Protein AF-A0A8X6T0R9-F1 (afdb_monomer_lite)

pLDDT: mean 90.62, std 7.9, range [67.75, 97.31]

Radius of gyration: 12.75 Å; chains: 1; bounding box: 32×14×28 Å

Organism: Nephila pilipes (NCBI:txid299642)

Foldseek 3Di:
DDDDDDQDDQDVPQGQQWDKAAAQVGHDDPVSDRDIDGPDGHVVGSCPPPD

InterPro domains:
  IPR001478 PDZ domain [PS50106] (4-51)
  IPR036034 PDZ superfamily [G3DSA:2.30.42.10] (3-51)
  IPR036034 PDZ superfamily [SSF50156] (9-51)

Sequence (51 aa):
MLIYVRLSSKVAGYGFGIAVSGGRDNPIFTNGDPSIAISDVLKAGPAEGKL

Structure (mmCIF, N/CA/C/O backbone):
data_AF-A0A8X6T0R9-F1
#
_entry.id   AF-A0A8X6T0R9-F1
#
loop_
_atom_site.group_PDB
_atom_site.id
_atom_site.type_symbol
_atom_site.label_atom_id
_atom_site.label_alt_id
_atom_site.label_comp_id
_atom_site.label_asym_id
_atom_site.label_entity_id
_atom_site.label_seq_id
_atom_site.pdbx_PDB_ins_code
_atom_site.Cartn_x
_atom_site.Cartn_y
_atom_site.Cartn_z
_atom_site.occupancy
_atom_site.B_iso_or_equiv
_atom_site.auth_seq_id
_atom_site.auth_comp_id
_atom_site.auth_asym_id
_atom_site.auth_atom_id
_atom_site.pdbx_PDB_model_num
ATOM 1 N N . MET A 1 1 ? 21.336 3.295 9.706 1.00 70.75 1 MET A N 1
ATOM 2 C CA . MET A 1 1 ? 20.316 2.723 10.611 1.00 70.75 1 MET A CA 1
ATOM 3 C C . MET A 1 1 ? 19.030 2.592 9.813 1.00 70.75 1 MET A C 1
ATOM 5 O O . MET A 1 1 ? 18.512 3.618 9.401 1.00 70.75 1 MET A O 1
ATOM 9 N N . LEU A 1 2 ? 18.578 1.372 9.503 1.00 69.81 2 LEU 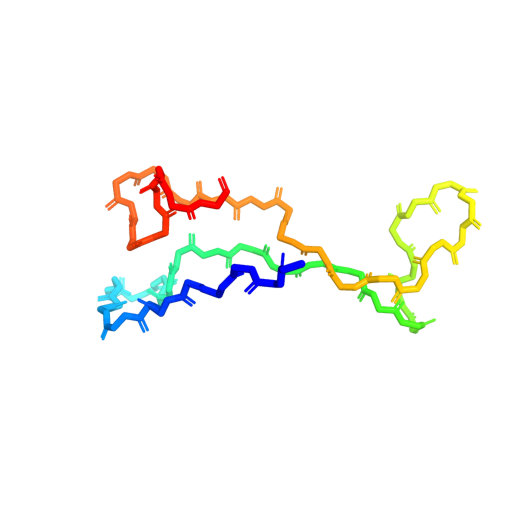A N 1
ATOM 10 C CA . LEU A 1 2 ? 17.250 1.173 8.913 1.00 69.81 2 LEU A CA 1
ATOM 11 C C . LEU A 1 2 ? 16.221 1.202 10.044 1.00 69.81 2 LEU A C 1
ATOM 13 O O . LEU A 1 2 ? 16.359 0.459 11.014 1.00 69.81 2 LEU A O 1
ATOM 17 N N . ILE A 1 3 ? 15.217 2.062 9.917 1.00 84.50 3 ILE A N 1
ATOM 18 C CA . ILE A 1 3 ? 14.056 2.078 10.804 1.00 84.50 3 ILE A CA 1
ATOM 19 C C . ILE A 1 3 ? 12.976 1.270 10.093 1.00 84.50 3 ILE A C 1
ATOM 21 O O . ILE A 1 3 ? 12.685 1.521 8.926 1.00 84.50 3 ILE A O 1
ATOM 25 N N . TYR A 1 4 ? 12.426 0.267 10.771 1.00 88.25 4 TYR A N 1
ATOM 26 C CA . TYR A 1 4 ? 11.305 -0.511 10.257 1.00 88.25 4 TYR A CA 1
ATOM 27 C C . TYR A 1 4 ? 10.049 -0.187 11.058 1.00 88.25 4 TYR A C 1
ATOM 29 O O . TYR A 1 4 ? 10.100 0.097 12.254 1.00 88.25 4 TYR A O 1
ATOM 37 N N . VAL A 1 5 ? 8.908 -0.265 10.387 1.00 92.12 5 VAL A N 1
ATOM 38 C CA . VAL A 1 5 ? 7.589 -0.028 10.970 1.00 92.12 5 VAL A CA 1
ATOM 39 C C . VAL A 1 5 ? 6.794 -1.318 10.854 1.00 92.12 5 VAL A C 1
ATOM 41 O O . VAL A 1 5 ? 6.790 -1.962 9.806 1.00 92.12 5 VAL A O 1
ATOM 44 N N . ARG A 1 6 ? 6.105 -1.714 11.929 1.00 93.19 6 ARG A N 1
ATOM 45 C CA . ARG A 1 6 ? 5.282 -2.930 11.954 1.00 93.19 6 ARG A CA 1
ATOM 46 C C . ARG A 1 6 ? 3.803 -2.568 12.014 1.00 93.19 6 ARG A C 1
ATOM 48 O O . ARG A 1 6 ? 3.313 -2.071 13.028 1.00 93.19 6 ARG A O 1
ATOM 55 N N . LEU A 1 7 ? 3.070 -2.870 10.946 1.00 94.44 7 LEU A N 1
ATOM 56 C CA . LEU A 1 7 ? 1.613 -2.743 10.912 1.00 94.44 7 LEU A CA 1
ATOM 57 C C . LEU A 1 7 ? 0.972 -4.043 11.410 1.00 94.44 7 LEU A C 1
ATOM 59 O O . LEU A 1 7 ? 1.269 -5.127 10.917 1.00 94.44 7 LEU A O 1
ATOM 63 N N . SER A 1 8 ? 0.125 -3.930 12.433 1.00 92.94 8 SER A N 1
ATOM 64 C CA . SER A 1 8 ? -0.448 -5.084 13.152 1.00 92.94 8 SER A CA 1
ATOM 65 C C . SER A 1 8 ? -1.957 -5.223 12.954 1.00 92.94 8 SER A C 1
ATOM 67 O O . SER A 1 8 ? -2.492 -6.323 13.043 1.00 92.94 8 SER A O 1
ATOM 69 N N . SER A 1 9 ? -2.637 -4.105 12.706 1.00 94.00 9 SER A N 1
ATOM 70 C CA . SER A 1 9 ? -4.081 -4.012 12.514 1.00 94.00 9 SER A CA 1
ATOM 71 C C . SER A 1 9 ? -4.424 -3.839 11.036 1.00 94.00 9 SER A C 1
ATOM 73 O O . SER A 1 9 ? -3.616 -3.342 10.251 1.00 94.00 9 SER A O 1
ATOM 75 N N . LYS A 1 10 ? -5.637 -4.256 10.663 1.00 95.06 10 LYS A N 1
ATOM 76 C CA . LYS A 1 10 ? -6.199 -4.078 9.322 1.00 95.06 10 LYS A CA 1
ATOM 77 C C . LYS A 1 10 ? -7.581 -3.443 9.418 1.00 95.06 10 LYS A C 1
ATOM 79 O O . LYS A 1 10 ? -8.330 -3.738 10.344 1.00 95.06 10 LYS A O 1
ATOM 84 N N . VAL A 1 11 ? -7.917 -2.613 8.441 1.00 95.69 11 VAL A N 1
ATOM 85 C CA . VAL A 1 11 ? -9.261 -2.073 8.237 1.00 95.69 11 VAL A CA 1
ATOM 86 C C . VAL A 1 11 ? -10.048 -3.062 7.378 1.00 95.69 11 VAL A C 1
ATOM 88 O O . VAL A 1 11 ? -9.544 -3.553 6.363 1.00 95.69 11 VAL A O 1
ATOM 91 N N . ALA A 1 12 ? -11.282 -3.375 7.780 1.00 96.69 12 ALA A N 1
ATOM 92 C CA . ALA A 1 12 ? -12.164 -4.239 7.000 1.00 96.69 12 ALA A CA 1
ATOM 93 C C . ALA A 1 12 ? -12.366 -3.652 5.592 1.00 96.69 12 ALA A C 1
ATOM 95 O O . ALA A 1 12 ? -12.695 -2.480 5.448 1.00 96.69 12 ALA A O 1
ATOM 96 N N . GLY A 1 13 ? -12.109 -4.451 4.555 1.00 95.50 13 GLY A N 1
ATOM 97 C CA . GLY A 1 13 ? -12.185 -4.014 3.155 1.00 95.50 13 GLY A CA 1
ATOM 98 C C . GLY A 1 13 ? -10.966 -3.248 2.620 1.00 95.50 13 GLY A C 1
ATOM 99 O O . GLY A 1 13 ? -10.833 -3.148 1.408 1.00 95.50 13 GLY A O 1
ATOM 100 N N . TYR A 1 14 ? -10.048 -2.777 3.474 1.00 94.88 14 TYR A N 1
ATOM 101 C C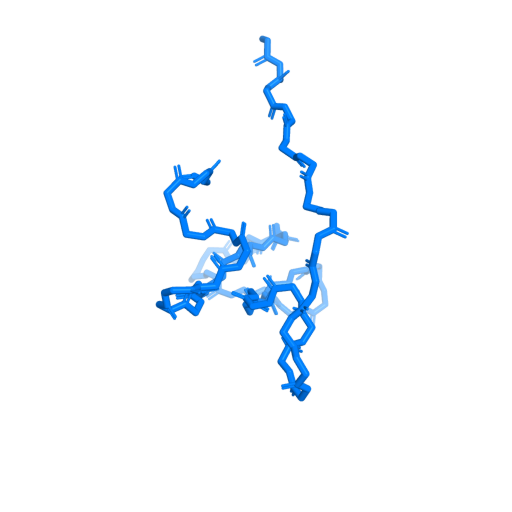A . TYR A 1 14 ? -8.891 -1.956 3.057 1.00 94.88 14 TYR A CA 1
ATOM 102 C C . TYR A 1 14 ? -7.526 -2.502 3.509 1.00 94.88 14 TYR A C 1
ATOM 104 O O . TYR A 1 14 ? -6.476 -1.952 3.171 1.00 94.88 14 TYR A O 1
ATOM 112 N N . GLY A 1 15 ? -7.501 -3.592 4.281 1.00 96.44 15 GLY A N 1
ATOM 113 C CA . GLY A 1 15 ? -6.257 -4.222 4.715 1.00 96.44 15 GLY A CA 1
ATOM 114 C C . GLY A 1 15 ? -5.408 -3.273 5.561 1.00 96.44 15 GLY A C 1
ATOM 115 O O . GLY A 1 15 ? -5.900 -2.685 6.518 1.00 96.44 15 GLY A O 1
ATOM 116 N N . PHE A 1 16 ? -4.126 -3.123 5.229 1.00 96.94 16 PHE A N 1
ATOM 117 C CA . PHE A 1 16 ? -3.220 -2.236 5.968 1.00 96.94 16 PHE A CA 1
ATOM 118 C C . PHE A 1 16 ? -3.392 -0.745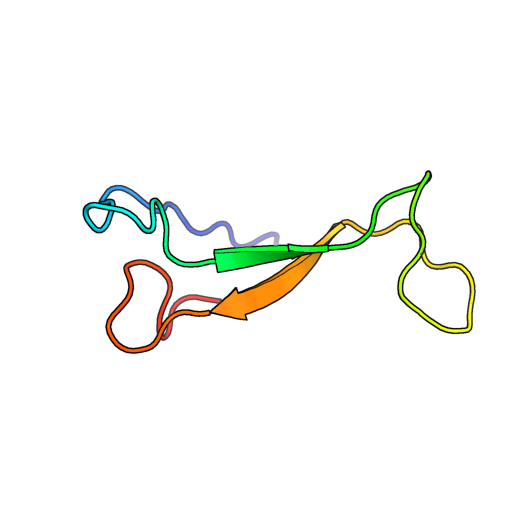 5.637 1.00 96.94 16 PHE A C 1
ATOM 120 O O . PHE A 1 16 ? -2.746 0.081 6.278 1.00 96.94 16 PHE A O 1
ATOM 127 N N . GLY A 1 17 ? -4.263 -0.394 4.682 1.00 96.44 17 GLY A N 1
ATOM 128 C CA . GLY A 1 17 ? -4.531 0.998 4.318 1.00 96.44 17 GLY A CA 1
ATOM 129 C C . GLY A 1 17 ? -3.341 1.692 3.654 1.00 96.44 17 GLY A C 1
ATOM 130 O O . GLY A 1 17 ? -3.109 2.865 3.917 1.00 96.44 17 GLY A O 1
ATOM 131 N N . ILE A 1 18 ? -2.579 0.967 2.832 1.00 97.00 18 ILE A N 1
ATOM 132 C CA . ILE A 1 18 ?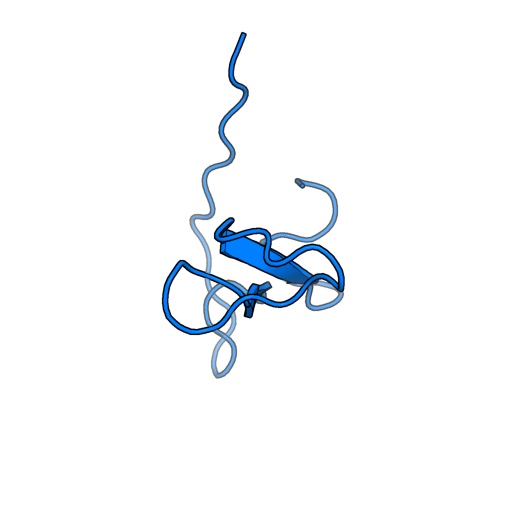 -1.493 1.514 2.010 1.00 97.00 18 ILE A CA 1
ATOM 133 C C . ILE A 1 18 ? -1.687 1.092 0.555 1.00 97.00 18 ILE A C 1
ATOM 135 O O . ILE A 1 18 ? -2.098 -0.040 0.290 1.00 97.00 18 ILE A O 1
ATOM 139 N N . ALA A 1 19 ? -1.358 1.981 -0.374 1.00 95.94 19 ALA A N 1
ATOM 140 C CA . ALA A 1 19 ? -1.189 1.642 -1.779 1.00 95.94 19 ALA A CA 1
ATOM 141 C C . ALA A 1 19 ? 0.299 1.427 -2.064 1.00 95.94 19 ALA A C 1
ATOM 143 O O . ALA A 1 19 ? 1.137 2.231 -1.653 1.00 95.94 19 ALA A O 1
ATOM 144 N N . VAL A 1 20 ? 0.622 0.340 -2.761 1.00 94.75 20 VAL A N 1
ATOM 145 C CA . VAL A 1 20 ? 1.993 0.002 -3.151 1.00 94.75 20 VAL A CA 1
ATOM 146 C C . VAL A 1 20 ? 2.093 0.066 -4.664 1.00 94.75 20 VAL A C 1
ATOM 148 O O . VAL A 1 20 ? 1.267 -0.517 -5.365 1.00 94.75 20 VAL A O 1
ATOM 151 N N . SER A 1 21 ? 3.115 0.757 -5.148 1.00 93.06 21 SER A N 1
ATOM 152 C CA . SER A 1 21 ? 3.398 0.929 -6.568 1.00 93.06 21 SER A CA 1
ATOM 153 C C . SER A 1 21 ? 4.869 0.621 -6.846 1.00 93.06 21 SER A C 1
ATOM 155 O O . SER A 1 21 ? 5.692 0.571 -5.927 1.00 93.06 21 SER A O 1
ATOM 157 N N . GLY A 1 22 ? 5.219 0.454 -8.120 1.00 93.31 22 GLY A N 1
ATOM 158 C CA . GLY A 1 22 ? 6.610 0.289 -8.534 1.00 93.31 22 GLY A CA 1
ATOM 159 C C . GLY A 1 22 ? 7.049 -1.140 -8.696 1.00 93.31 22 GLY A C 1
ATOM 160 O O . GLY A 1 22 ? 6.239 -2.056 -8.837 1.00 93.31 22 GLY A O 1
ATOM 161 N N . GLY A 1 23 ? 8.363 -1.308 -8.659 1.00 93.31 23 GLY A N 1
ATOM 162 C CA . GLY A 1 23 ? 9.017 -2.574 -8.912 1.00 93.31 23 GLY A CA 1
ATOM 163 C C . GLY A 1 23 ? 9.704 -2.605 -10.266 1.00 93.31 23 GLY A C 1
ATOM 164 O O . GLY A 1 23 ? 9.402 -1.838 -11.178 1.00 93.31 23 GLY A O 1
ATOM 165 N N . ARG A 1 24 ? 10.628 -3.555 -10.390 1.00 92.25 24 ARG A N 1
ATOM 166 C CA . ARG A 1 24 ? 11.424 -3.796 -11.596 1.00 92.25 24 ARG A CA 1
ATOM 167 C C . ARG A 1 24 ? 10.583 -3.884 -12.873 1.00 92.25 24 ARG A C 1
ATOM 169 O O . ARG A 1 24 ? 11.014 -3.387 -13.907 1.00 92.25 24 ARG A O 1
ATOM 176 N N . ASP A 1 25 ? 9.408 -4.498 -12.780 1.00 90.81 25 ASP A N 1
ATOM 177 C CA . ASP A 1 25 ? 8.542 -4.769 -13.931 1.00 90.81 25 ASP A CA 1
ATOM 178 C C . ASP A 1 25 ? 7.497 -3.662 -14.161 1.00 90.81 25 ASP A C 1
ATOM 180 O O . ASP A 1 25 ? 6.809 -3.663 -15.179 1.00 90.81 25 ASP A O 1
ATOM 184 N N . ASN A 1 26 ? 7.376 -2.712 -13.227 1.00 87.75 26 ASN A N 1
ATOM 185 C CA . ASN A 1 26 ? 6.460 -1.576 -13.308 1.00 87.75 26 ASN A CA 1
ATOM 186 C C . ASN A 1 26 ? 7.110 -0.295 -12.744 1.00 87.75 26 ASN A C 1
ATOM 188 O O . ASN A 1 26 ? 6.687 0.198 -11.696 1.00 87.75 26 ASN A O 1
ATOM 192 N N . PRO A 1 27 ? 8.165 0.236 -13.386 1.00 85.62 27 PRO A N 1
ATOM 193 C CA . PRO A 1 27 ? 8.870 1.418 -12.897 1.00 85.62 27 PRO A CA 1
ATOM 194 C C . PRO A 1 27 ? 7.955 2.655 -12.905 1.00 85.62 27 PRO A C 1
ATOM 196 O O . PRO A 1 27 ? 7.354 2.986 -13.924 1.00 85.62 27 PRO A O 1
ATOM 199 N N . ILE A 1 28 ? 7.849 3.349 -11.764 1.00 71.38 28 ILE A N 1
ATOM 200 C CA . ILE A 1 28 ? 6.885 4.459 -11.568 1.00 71.38 28 ILE A CA 1
ATOM 201 C C . ILE A 1 28 ? 7.485 5.830 -11.886 1.00 71.38 28 ILE A C 1
ATOM 203 O O . ILE A 1 28 ? 6.770 6.761 -12.246 1.00 71.38 28 ILE A O 1
ATOM 207 N N . PHE A 1 29 ? 8.792 5.993 -11.681 1.00 69.00 29 PHE A N 1
ATOM 208 C CA . PHE A 1 29 ? 9.450 7.290 -11.800 1.00 69.00 29 PHE A CA 1
ATOM 209 C C . PHE A 1 29 ? 10.030 7.470 -13.201 1.00 69.00 29 PHE A C 1
ATOM 211 O O . PHE A 1 29 ? 10.505 6.514 -13.814 1.00 69.00 29 PHE A O 1
ATOM 218 N N . THR A 1 30 ? 10.057 8.716 -13.685 1.00 67.75 30 THR A N 1
ATOM 219 C CA . THR A 1 30 ? 10.542 9.110 -15.025 1.00 67.75 30 THR A CA 1
ATOM 220 C C . THR A 1 30 ? 11.964 8.643 -15.350 1.00 67.75 30 THR A C 1
ATOM 222 O O . THR A 1 30 ? 12.363 8.665 -16.509 1.00 67.75 30 THR A O 1
ATOM 225 N N . ASN A 1 31 ? 12.719 8.196 -14.344 1.00 78.38 31 ASN A N 1
ATOM 226 C CA . ASN A 1 31 ? 14.097 7.732 -14.469 1.00 78.38 31 ASN A CA 1
ATOM 227 C C . ASN A 1 31 ? 14.230 6.195 -14.478 1.00 78.38 31 ASN A C 1
ATOM 229 O O . ASN A 1 31 ? 15.347 5.690 -14.409 1.00 78.38 31 ASN A O 1
ATOM 233 N N . GLY A 1 32 ? 13.121 5.444 -14.530 1.00 83.38 32 GLY A N 1
ATOM 234 C CA . GLY A 1 32 ? 13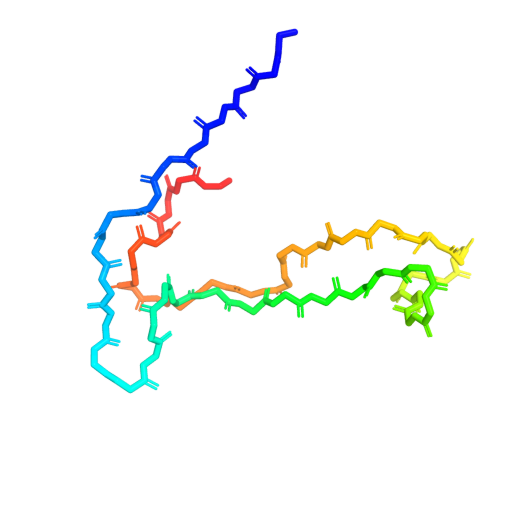.147 3.976 -14.548 1.00 83.38 32 GLY A CA 1
ATOM 235 C C . GLY A 1 32 ? 13.489 3.337 -13.198 1.00 83.38 32 GLY A C 1
ATOM 236 O O . GLY A 1 32 ? 14.016 2.228 -13.167 1.00 83.38 32 GLY A O 1
ATOM 237 N N . ASP A 1 33 ? 13.227 4.035 -12.089 1.00 88.62 33 ASP A N 1
ATOM 238 C CA . ASP A 1 33 ? 13.521 3.540 -10.741 1.00 88.62 33 ASP A CA 1
ATOM 239 C C . ASP A 1 33 ? 12.724 2.247 -10.448 1.00 88.62 33 ASP A C 1
ATOM 241 O O . ASP A 1 33 ? 11.486 2.278 -10.463 1.00 88.62 33 ASP A O 1
ATOM 245 N N . PRO A 1 34 ? 13.405 1.112 -10.186 1.00 90.31 34 PRO A N 1
ATOM 246 C CA . PRO A 1 34 ? 12.762 -0.174 -9.938 1.00 90.31 34 PRO A CA 1
ATOM 247 C C . PRO A 1 34 ? 12.281 -0.340 -8.487 1.00 90.31 34 PRO A C 1
ATOM 249 O O . PRO A 1 34 ? 11.871 -1.440 -8.106 1.00 90.31 34 PRO A O 1
ATOM 252 N N . SER A 1 35 ? 12.371 0.700 -7.654 1.00 92.50 35 SER A N 1
ATOM 253 C CA . SER A 1 35 ? 11.970 0.653 -6.249 1.00 92.50 35 SER A CA 1
ATOM 254 C C . SER A 1 35 ? 10.479 0.363 -6.080 1.00 92.50 35 SER A C 1
ATOM 256 O O . SER A 1 35 ? 9.637 0.765 -6.886 1.00 92.50 35 SER A O 1
ATOM 258 N N . ILE A 1 36 ? 10.152 -0.323 -4.985 1.00 93.25 36 ILE A N 1
ATOM 259 C CA . ILE A 1 36 ? 8.782 -0.475 -4.495 1.00 93.25 36 ILE A CA 1
ATOM 260 C C . ILE A 1 36 ? 8.507 0.693 -3.551 1.00 93.25 36 ILE A C 1
ATOM 262 O O . ILE A 1 36 ? 9.229 0.875 -2.571 1.00 93.25 36 ILE A O 1
ATOM 266 N N . ALA A 1 37 ? 7.466 1.468 -3.833 1.00 91.62 37 ALA A N 1
ATOM 267 C CA . ALA A 1 37 ? 7.116 2.656 -3.068 1.00 91.62 37 ALA A CA 1
ATOM 268 C C . ALA A 1 37 ? 5.701 2.548 -2.495 1.00 91.62 37 ALA A C 1
ATOM 270 O O . ALA A 1 37 ? 4.798 1.988 -3.120 1.00 91.62 37 ALA A O 1
ATOM 271 N N . ILE A 1 38 ? 5.499 3.132 -1.313 1.00 94.12 38 ILE A N 1
ATOM 272 C CA . ILE A 1 38 ? 4.157 3.407 -0.799 1.00 94.12 38 ILE A CA 1
ATOM 273 C C . ILE A 1 38 ? 3.693 4.701 -1.462 1.00 94.12 38 ILE A C 1
ATOM 275 O O . ILE A 1 38 ? 4.284 5.754 -1.242 1.00 94.12 38 ILE A O 1
ATOM 279 N N . SER A 1 39 ? 2.678 4.604 -2.315 1.00 93.50 39 SER A N 1
ATOM 280 C CA . SER A 1 39 ? 2.196 5.727 -3.125 1.00 93.50 39 SER A CA 1
ATOM 281 C C . SER A 1 39 ? 1.015 6.460 -2.496 1.00 93.50 39 SER A C 1
ATOM 283 O O . SER A 1 39 ? 0.748 7.595 -2.871 1.00 93.50 39 SER A O 1
ATOM 285 N N . ASP A 1 40 ? 0.307 5.818 -1.565 1.00 95.75 40 ASP A N 1
ATOM 286 C CA . ASP A 1 40 ? -0.782 6.441 -0.814 1.00 95.75 40 ASP A CA 1
ATOM 287 C C . ASP A 1 40 ? -0.984 5.756 0.545 1.00 95.75 40 ASP A C 1
ATOM 289 O O . ASP A 1 40 ? -0.665 4.572 0.718 1.00 95.75 40 ASP A O 1
ATOM 293 N N . VAL A 1 41 ? -1.534 6.503 1.501 1.00 97.31 41 VAL A N 1
ATOM 294 C CA . VAL A 1 41 ? -1.856 6.052 2.856 1.00 97.31 41 VAL A CA 1
ATOM 295 C C . VAL A 1 41 ? -3.280 6.474 3.190 1.00 97.31 41 VAL A C 1
ATOM 297 O O . VAL A 1 41 ? -3.621 7.654 3.186 1.00 97.31 41 VAL A O 1
ATOM 300 N N . LEU A 1 42 ? -4.118 5.499 3.537 1.00 97.31 42 LEU A N 1
ATOM 301 C CA . LEU A 1 42 ? -5.499 5.750 3.921 1.00 97.31 42 LEU A CA 1
ATOM 302 C C . LEU A 1 42 ? -5.554 6.613 5.192 1.00 97.31 42 LEU A C 1
ATOM 304 O O . LEU A 1 42 ? -4.981 6.251 6.224 1.00 97.31 42 LEU A O 1
ATOM 308 N N . LYS A 1 43 ? -6.310 7.715 5.137 1.00 96.25 43 LYS A N 1
ATOM 309 C CA . LYS A 1 43 ? -6.606 8.558 6.304 1.00 96.25 43 LYS A CA 1
ATOM 310 C C . LYS A 1 43 ? -7.319 7.749 7.391 1.00 96.25 43 LYS A C 1
ATOM 312 O O . LYS A 1 43 ? -8.213 6.963 7.082 1.00 96.25 43 LYS A O 1
ATOM 317 N N . ALA A 1 44 ? -6.947 7.954 8.654 1.00 94.50 44 ALA A N 1
ATOM 318 C CA . ALA A 1 44 ? -7.384 7.146 9.796 1.00 94.50 44 ALA A CA 1
ATOM 319 C C . ALA A 1 44 ? -7.067 5.640 9.659 1.00 94.50 44 ALA A C 1
ATOM 321 O O . ALA A 1 44 ? -7.659 4.801 10.342 1.00 94.50 44 ALA A O 1
ATOM 322 N N . GLY A 1 45 ? -6.140 5.280 8.764 1.00 95.06 45 GLY A N 1
ATOM 323 C CA . GLY A 1 45 ? -5.693 3.915 8.536 1.00 95.06 45 GLY A CA 1
ATOM 324 C C . GLY A 1 45 ? -4.537 3.492 9.456 1.00 95.06 45 GLY A C 1
ATOM 325 O O . GLY A 1 45 ? -3.900 4.318 10.107 1.00 95.06 45 GLY A O 1
ATOM 326 N N . PRO A 1 46 ? -4.191 2.192 9.490 1.00 96.19 46 PRO A N 1
ATOM 327 C CA . PRO A 1 46 ? -3.163 1.646 10.382 1.00 96.19 46 PRO A CA 1
ATOM 328 C C . PRO A 1 46 ? -1.759 2.241 10.204 1.00 96.19 46 PRO A C 1
ATOM 330 O O . PRO A 1 46 ? -0.946 2.166 11.137 1.00 96.19 46 PRO A O 1
ATOM 333 N N . ALA A 1 47 ? -1.476 2.764 9.010 1.00 95.88 47 ALA A N 1
ATOM 334 C CA . ALA A 1 47 ? -0.191 3.317 8.595 1.00 95.88 47 ALA A CA 1
ATOM 335 C C . ALA A 1 47 ? -0.098 4.850 8.703 1.00 95.88 47 ALA A C 1
ATOM 337 O O . ALA A 1 47 ? 0.987 5.396 8.513 1.00 95.88 47 ALA A O 1
ATOM 338 N N . GLU A 1 48 ? -1.195 5.545 9.021 1.00 95.94 48 GLU A N 1
ATOM 339 C CA . GLU A 1 48 ? -1.191 7.005 9.144 1.00 95.94 48 GLU A CA 1
ATOM 340 C C . GLU A 1 48 ? -0.203 7.462 10.232 1.00 95.94 48 GLU A C 1
ATOM 342 O O . GLU A 1 48 ? -0.194 6.935 11.348 1.00 95.94 48 GLU A O 1
ATOM 347 N N . GLY A 1 49 ? 0.659 8.426 9.887 1.00 93.81 49 GLY A N 1
ATOM 348 C CA . GLY A 1 49 ? 1.641 9.019 10.802 1.00 93.81 49 GLY A CA 1
ATOM 349 C C . GLY A 1 49 ? 2.820 8.117 11.189 1.00 93.81 49 GLY A C 1
ATOM 350 O O . GLY A 1 49 ? 3.498 8.415 12.171 1.00 93.81 49 GLY A O 1
ATOM 351 N N . LYS A 1 50 ? 3.060 7.010 10.471 1.00 92.31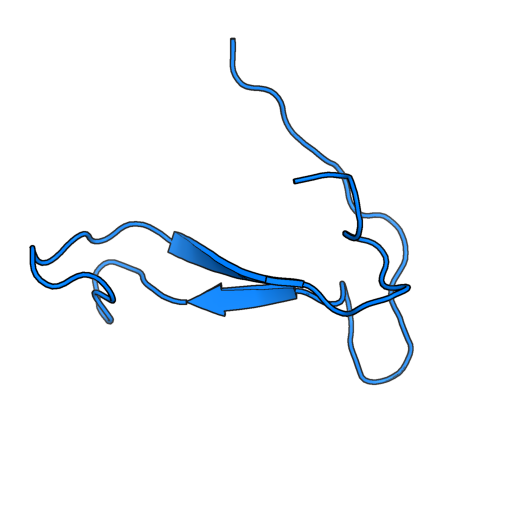 50 LYS A N 1
ATOM 352 C CA . LYS A 1 50 ? 4.137 6.054 10.793 1.00 92.31 50 LYS A CA 1
ATOM 353 C C . LYS A 1 50 ? 5.229 5.921 9.732 1.00 92.31 50 LYS A C 1
ATOM 355 O O . LYS A 1 50 ? 6.210 5.242 10.018 1.00 92.31 50 LYS A O 1
ATOM 360 N N . LEU A 1 51 ? 5.033 6.476 8.537 1.00 86.25 51 LEU A N 1
ATOM 361 C CA . LEU A 1 51 ? 5.896 6.304 7.362 1.00 86.25 51 LEU A CA 1
ATOM 362 C C . LEU A 1 51 ? 6.684 7.575 7.047 1.00 86.25 51 LEU A C 1
ATOM 364 O O . LEU A 1 51 ? 6.145 8.668 7.329 1.00 86.25 51 LEU A O 1
#

Secondary structure (DSSP, 8-state):
----------BTTTBTSEEEEE-TTS--STT----EEEEEE-TTSTTTT--